Protein AF-A0A7J9B8I1-F1 (afdb_monomer_lite)

Secondary structure (DSSP, 8-state):
-HHHHHHHHHH-----S-SHHHHHHHHHHTTT-SS---------S---HHHHHHHHHHHHHHHHHHHHHHHHHHHHHHHHHS----TT--

Organism: Gossypium gossypioides (NCBI:txid34282)

Foldseek 3Di:
DVVVVVCCVVPVDDDDDPDPVVVVVVVVVVVPPPDPPDDPPCPDDDPPVCVVCVVVVCVVVVCCVVVVVVVVVVVVVVCVVDVPPPVPPD

Sequence (90 aa):
MLFKFISMIVTGSGREGSYSVRYCVSSIATYSHVVRTGVPKAHGGRRNRGLIQIPFLLIVLGTVGLGGLNATRAYRKQKEACPSHNPFLP

pLDDT: mean 71.44, std 14.94, range [49.22, 96.19]

Radius of gyration: 28.13 Å; chains: 1; bounding box: 46×36×82 Å

Structure (mmCIF, N/CA/C/O backbone):
data_AF-A0A7J9B8I1-F1
#
_entry.id   AF-A0A7J9B8I1-F1
#
loop_
_atom_site.group_PDB
_atom_site.id
_atom_site.type_symbol
_atom_site.label_atom_id
_atom_site.label_alt_id
_atom_site.label_comp_id
_atom_site.label_asym_id
_atom_site.label_entity_id
_atom_site.label_seq_id
_atom_site.pdbx_PDB_ins_code
_atom_site.Cartn_x
_atom_site.Cartn_y
_atom_site.Cartn_z
_atom_site.occupancy
_atom_site.B_iso_or_equiv
_atom_site.auth_seq_id
_atom_site.auth_comp_id
_atom_site.auth_asym_id
_atom_site.auth_atom_id
_atom_site.pdbx_PDB_model_num
ATOM 1 N N . MET A 1 1 ? -4.488 -19.177 -3.802 1.00 64.88 1 MET A N 1
ATOM 2 C CA . MET A 1 1 ? -4.861 -18.605 -5.119 1.00 64.88 1 MET A CA 1
ATOM 3 C C . MET A 1 1 ? -4.161 -17.268 -5.378 1.00 64.88 1 MET A C 1
ATOM 5 O O . MET A 1 1 ? -3.372 -17.196 -6.311 1.00 64.88 1 MET A O 1
ATOM 9 N N . LEU A 1 2 ? -4.337 -16.255 -4.518 1.00 68.06 2 LEU A N 1
ATOM 10 C CA . LEU A 1 2 ? -3.746 -14.913 -4.675 1.00 68.06 2 LEU A CA 1
ATOM 11 C C . LEU A 1 2 ? -2.209 -14.901 -4.808 1.00 68.06 2 LEU A C 1
ATOM 13 O O . LEU A 1 2 ? -1.665 -14.279 -5.712 1.00 68.06 2 LEU A O 1
ATOM 17 N N . PHE A 1 3 ? -1.508 -15.661 -3.964 1.00 66.50 3 PHE A N 1
ATOM 18 C CA . PHE A 1 3 ? -0.040 -15.712 -3.973 1.00 66.50 3 PHE A CA 1
ATOM 19 C C . PHE A 1 3 ? 0.533 -16.299 -5.277 1.00 66.50 3 PHE A C 1
ATOM 21 O O . PHE A 1 3 ? 1.555 -15.847 -5.788 1.00 66.50 3 PHE A O 1
ATOM 28 N N . LYS A 1 4 ? -0.178 -17.270 -5.868 1.00 65.44 4 LYS A N 1
ATOM 29 C CA . LYS A 1 4 ? 0.178 -17.890 -7.152 1.00 65.44 4 LYS A CA 1
ATOM 30 C C . LYS A 1 4 ? -0.049 -16.925 -8.321 1.00 65.44 4 LYS A C 1
ATOM 32 O O . LYS A 1 4 ? 0.740 -16.913 -9.258 1.00 65.44 4 LYS A O 1
ATOM 37 N N . PHE A 1 5 ? -1.060 -16.062 -8.222 1.00 67.94 5 PHE A N 1
ATOM 38 C CA . PHE A 1 5 ? -1.322 -15.007 -9.202 1.00 67.94 5 PHE A CA 1
ATOM 39 C C . PHE A 1 5 ? -0.257 -13.899 -9.153 1.00 67.94 5 PHE A C 1
ATOM 41 O O . PHE A 1 5 ? 0.272 -13.500 -10.189 1.00 67.94 5 PHE A O 1
ATOM 48 N N . ILE A 1 6 ? 0.141 -13.477 -7.947 1.00 71.38 6 ILE A N 1
ATOM 49 C CA . ILE A 1 6 ? 1.235 -12.513 -7.741 1.00 71.38 6 ILE A CA 1
ATOM 50 C C . ILE A 1 6 ? 2.557 -13.085 -8.275 1.00 71.38 6 ILE A C 1
ATOM 52 O O . ILE A 1 6 ? 3.274 -12.405 -9.007 1.00 71.38 6 ILE A O 1
ATOM 56 N N . SER A 1 7 ? 2.849 -14.360 -7.994 1.00 66.44 7 SER A N 1
ATOM 57 C CA . SER A 1 7 ? 4.033 -15.042 -8.529 1.00 66.44 7 SER A CA 1
ATOM 58 C C . SER A 1 7 ? 4.012 -15.159 -10.061 1.00 66.44 7 SER A C 1
ATOM 60 O O . SER A 1 7 ? 5.042 -14.951 -10.698 1.00 66.44 7 SER A O 1
ATOM 62 N N . MET A 1 8 ? 2.850 -15.406 -10.676 1.00 65.81 8 MET A N 1
ATOM 63 C CA . MET A 1 8 ? 2.712 -15.479 -12.136 1.00 65.81 8 MET A CA 1
ATOM 64 C C . MET A 1 8 ? 3.035 -14.141 -12.820 1.00 65.81 8 MET A C 1
ATOM 66 O O . MET A 1 8 ? 3.775 -14.124 -13.804 1.00 65.81 8 MET A O 1
ATOM 70 N N . ILE A 1 9 ? 2.551 -13.021 -12.270 1.00 67.62 9 ILE A N 1
ATOM 71 C CA . ILE A 1 9 ? 2.855 -11.667 -12.770 1.00 67.62 9 ILE A CA 1
ATOM 72 C C . ILE A 1 9 ? 4.343 -11.326 -12.577 1.00 67.62 9 ILE A C 1
ATOM 74 O O . ILE A 1 9 ? 4.960 -10.687 -13.432 1.00 67.62 9 ILE A O 1
ATOM 78 N N . VAL A 1 10 ? 4.940 -11.765 -11.465 1.00 64.06 10 VAL A N 1
ATOM 79 C CA . VAL A 1 10 ? 6.342 -11.473 -11.129 1.00 64.06 10 VAL A CA 1
ATOM 80 C C . VAL A 1 10 ? 7.332 -12.335 -11.924 1.00 64.06 10 VAL A C 1
ATOM 82 O O . VAL A 1 10 ? 8.400 -11.834 -12.290 1.00 64.06 10 VAL A O 1
ATOM 85 N N . THR A 1 11 ? 7.000 -13.588 -12.240 1.00 62.28 11 THR A N 1
ATOM 86 C CA . THR A 1 11 ? 7.962 -14.556 -12.805 1.00 62.28 11 THR A CA 1
ATOM 87 C C . THR A 1 11 ? 7.718 -14.894 -14.279 1.00 62.28 11 THR A C 1
ATOM 89 O O . THR A 1 11 ? 8.657 -15.311 -14.949 1.00 62.28 11 THR A O 1
ATOM 92 N N . GLY A 1 12 ? 6.522 -14.654 -14.832 1.00 56.56 12 GLY A N 1
ATOM 93 C CA . GLY A 1 12 ? 6.279 -14.651 -16.283 1.00 56.56 12 GLY A CA 1
ATOM 94 C C . GLY A 1 12 ? 6.811 -15.869 -17.053 1.00 56.56 12 GLY A C 1
ATOM 95 O O . GLY A 1 12 ? 7.415 -15.695 -18.108 1.00 56.56 12 GLY A O 1
ATOM 96 N N . SER A 1 13 ? 6.628 -17.089 -16.538 1.00 57.12 13 SER A N 1
ATOM 97 C CA . SER A 1 13 ? 7.089 -18.310 -17.210 1.00 57.12 13 SER A CA 1
ATOM 98 C C . SER A 1 13 ? 5.901 -19.168 -17.640 1.00 57.12 13 SER A C 1
ATOM 100 O O . SER A 1 13 ? 5.428 -20.023 -16.899 1.00 57.12 13 SER A O 1
ATOM 102 N N . GLY A 1 14 ? 5.399 -18.895 -18.845 1.00 55.47 14 GLY A N 1
ATOM 103 C CA . GLY A 1 14 ? 4.541 -19.799 -19.607 1.00 55.47 14 GLY A CA 1
ATOM 104 C C . GLY A 1 14 ? 5.361 -20.392 -20.748 1.00 55.47 14 GLY A C 1
ATOM 105 O O . GLY A 1 14 ? 5.648 -19.703 -21.726 1.00 55.47 14 GLY A O 1
ATOM 106 N N . ARG A 1 15 ? 5.792 -21.648 -20.616 1.00 62.09 15 ARG A N 1
ATOM 107 C CA . ARG A 1 15 ? 6.463 -22.399 -21.684 1.00 62.09 15 ARG A CA 1
ATOM 108 C C . ARG A 1 15 ? 5.891 -23.803 -21.766 1.00 62.09 15 ARG A C 1
ATOM 110 O O . ARG A 1 15 ? 6.476 -24.735 -21.236 1.00 62.09 15 ARG A O 1
ATOM 117 N N . GLU A 1 16 ? 4.810 -23.947 -22.516 1.00 57.00 16 GLU A N 1
ATOM 118 C CA . GLU A 1 16 ? 4.411 -25.225 -23.100 1.00 57.00 16 GLU A CA 1
ATOM 119 C C . GLU A 1 16 ? 3.978 -24.964 -24.549 1.00 57.00 16 GLU A C 1
ATOM 121 O O . GLU A 1 16 ? 3.200 -24.051 -24.804 1.00 57.00 16 GLU A O 1
ATOM 126 N N . GLY A 1 17 ? 4.563 -25.691 -25.512 1.00 52.06 17 GLY A N 1
ATOM 127 C CA . GLY A 1 17 ? 4.192 -25.608 -26.938 1.00 52.06 17 GLY A CA 1
ATOM 128 C C . GLY A 1 17 ? 5.317 -25.343 -27.956 1.00 52.06 17 GLY A C 1
ATOM 129 O O . GLY A 1 17 ? 5.031 -24.957 -29.081 1.00 52.06 17 GLY A O 1
ATOM 130 N N . SER A 1 18 ? 6.601 -25.517 -27.610 1.00 54.19 18 SER A N 1
ATOM 131 C CA . SER A 1 18 ? 7.729 -24.994 -28.418 1.00 54.19 18 SER A CA 1
ATOM 132 C C . SER A 1 18 ? 8.745 -26.048 -28.900 1.00 54.19 18 SER A C 1
ATOM 134 O O . SER A 1 18 ? 9.943 -25.757 -29.005 1.00 54.19 18 SER A O 1
ATOM 136 N N . TYR A 1 19 ? 8.300 -27.286 -29.147 1.00 53.66 19 TYR A N 1
ATOM 137 C CA . TYR A 1 19 ? 9.156 -28.372 -29.657 1.00 53.66 19 TYR A CA 1
ATOM 138 C C . TYR A 1 19 ? 8.895 -28.714 -31.134 1.00 53.66 19 TYR A C 1
ATOM 140 O O . TYR A 1 19 ? 9.852 -28.819 -31.894 1.00 53.66 19 TYR A O 1
ATOM 148 N N . SER A 1 20 ? 7.637 -28.781 -31.583 1.00 52.41 20 SER A N 1
ATOM 149 C CA . SER A 1 20 ? 7.285 -29.103 -32.981 1.00 52.41 20 SER A CA 1
ATOM 150 C C . SER A 1 20 ? 7.619 -27.973 -33.963 1.00 52.41 20 SER A C 1
ATOM 152 O O . SER A 1 20 ? 8.231 -28.199 -35.002 1.00 52.41 20 SER A O 1
ATOM 154 N N . VAL A 1 21 ? 7.319 -26.727 -33.593 1.00 57.69 21 VAL A N 1
ATOM 155 C CA . VAL A 1 21 ? 7.631 -25.532 -34.401 1.00 57.69 21 VAL A CA 1
ATOM 156 C C . VAL A 1 21 ? 9.145 -25.336 -34.567 1.00 57.69 21 VAL A C 1
ATOM 158 O O . VAL A 1 21 ? 9.608 -24.828 -35.586 1.00 57.69 21 VAL A O 1
ATOM 161 N N . ARG A 1 22 ? 9.941 -25.777 -33.585 1.00 53.56 22 ARG A N 1
ATOM 162 C CA . ARG A 1 22 ? 11.394 -25.555 -33.558 1.00 53.56 22 ARG A CA 1
ATOM 163 C C . ARG A 1 22 ? 12.147 -26.389 -34.600 1.00 53.56 22 ARG A C 1
ATOM 165 O O . ARG A 1 22 ? 13.183 -25.940 -35.090 1.00 53.56 22 ARG A O 1
ATOM 172 N N . TYR A 1 23 ? 11.615 -27.561 -34.952 1.00 54.84 23 TYR A N 1
ATOM 173 C CA . TYR A 1 23 ? 12.185 -28.419 -35.992 1.00 54.84 23 TYR A CA 1
ATOM 174 C C . TYR A 1 23 ? 11.971 -27.825 -37.389 1.00 54.84 23 TYR A C 1
ATOM 176 O O . TYR A 1 23 ? 12.945 -27.619 -38.107 1.00 54.84 23 TYR A O 1
ATOM 184 N N . CYS A 1 24 ? 10.742 -27.421 -37.737 1.00 52.66 24 CYS A N 1
ATOM 185 C CA . CYS A 1 24 ? 10.468 -26.787 -39.035 1.00 52.66 24 CYS A CA 1
ATOM 186 C C . CYS A 1 24 ? 11.198 -25.443 -39.202 1.00 52.66 24 CYS A C 1
ATOM 188 O O . CYS A 1 24 ? 11.694 -25.133 -40.284 1.00 52.66 24 CYS A O 1
ATOM 190 N N . VAL A 1 25 ? 11.321 -24.659 -38.124 1.00 58.34 25 VAL A N 1
ATOM 191 C CA . VAL A 1 25 ? 12.067 -23.388 -38.137 1.00 58.34 25 VAL A CA 1
ATOM 192 C C . VAL A 1 25 ? 13.577 -23.609 -38.278 1.00 58.34 25 VAL A C 1
ATOM 194 O O . VAL A 1 25 ? 14.221 -22.834 -38.980 1.00 58.34 25 VAL A O 1
ATOM 197 N N . SER A 1 26 ? 14.148 -24.666 -37.684 1.00 59.22 26 SER A N 1
ATOM 198 C CA . SER A 1 26 ? 15.579 -24.988 -37.853 1.00 59.22 26 SER A CA 1
ATOM 199 C C . SER A 1 26 ? 15.923 -25.346 -39.298 1.00 59.22 26 SER A C 1
ATOM 201 O O . SER A 1 26 ? 16.923 -24.860 -39.829 1.00 59.22 26 SER A O 1
ATOM 203 N N . SER A 1 27 ? 15.078 -26.138 -39.966 1.00 58.22 27 SER A N 1
ATOM 204 C CA . SER A 1 27 ? 15.302 -26.527 -41.364 1.00 58.22 27 SER A CA 1
ATOM 205 C C . SER A 1 27 ? 15.238 -25.329 -42.319 1.00 58.2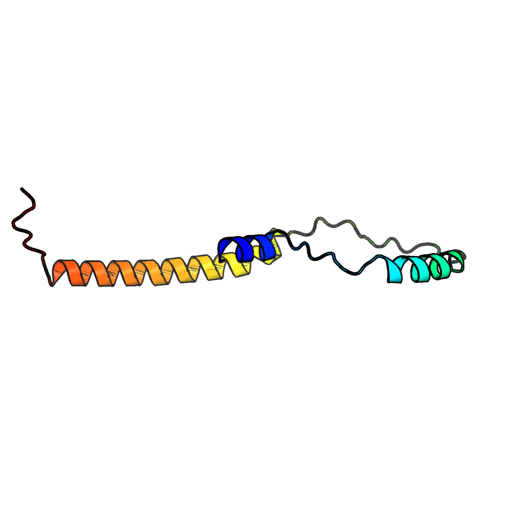2 27 SER A C 1
ATOM 207 O O . SER A 1 27 ? 16.045 -25.236 -43.239 1.00 58.22 27 SER A O 1
ATOM 209 N N . ILE A 1 28 ? 14.344 -24.368 -42.063 1.00 59.41 28 ILE A N 1
ATOM 210 C CA . ILE A 1 28 ? 14.215 -23.137 -42.862 1.00 59.41 28 ILE A CA 1
ATOM 211 C C . ILE A 1 28 ? 15.363 -22.152 -42.572 1.00 59.41 28 ILE A C 1
ATOM 213 O O . ILE A 1 28 ? 15.879 -21.516 -43.490 1.00 59.41 28 ILE A O 1
ATOM 217 N N . ALA A 1 29 ? 15.812 -22.051 -41.317 1.00 56.56 29 ALA A N 1
ATOM 218 C CA . ALA A 1 29 ? 16.863 -21.116 -40.900 1.00 56.56 29 ALA A CA 1
ATOM 219 C C . ALA A 1 29 ? 18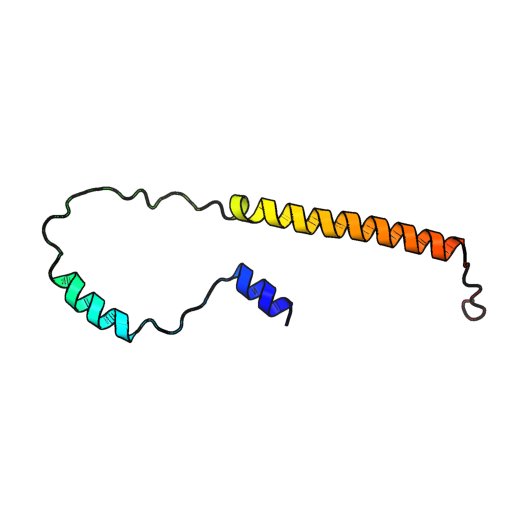.259 -21.444 -41.463 1.00 56.56 29 ALA A C 1
ATOM 221 O O . ALA A 1 29 ? 19.125 -20.569 -41.503 1.00 56.56 29 ALA A O 1
ATOM 222 N N . THR A 1 30 ? 18.481 -22.681 -41.916 1.00 55.00 30 THR A N 1
ATOM 223 C CA . THR A 1 30 ? 19.791 -23.125 -42.420 1.00 55.00 30 THR A CA 1
ATOM 224 C C . THR A 1 30 ? 20.050 -22.661 -43.863 1.00 55.00 30 THR A C 1
ATOM 226 O O . THR A 1 30 ? 21.198 -22.439 -44.234 1.00 55.00 30 THR A O 1
ATOM 229 N N . TYR A 1 31 ? 19.004 -22.431 -44.671 1.00 49.22 31 TYR A N 1
ATOM 230 C CA . TYR A 1 31 ? 19.159 -22.042 -46.084 1.00 49.22 31 TYR A CA 1
ATOM 231 C C . TYR A 1 31 ? 19.335 -20.524 -46.301 1.00 49.22 31 TYR A C 1
ATOM 233 O O . TYR A 1 31 ? 19.783 -20.092 -47.357 1.00 49.22 31 TYR A O 1
ATOM 241 N N . SER A 1 32 ? 19.028 -19.683 -45.307 1.00 54.66 32 SER A N 1
ATOM 242 C CA . SER A 1 32 ? 19.018 -18.217 -45.466 1.00 54.66 32 SER A CA 1
ATOM 243 C C . SER A 1 32 ? 20.282 -17.503 -44.969 1.00 54.66 32 SER A C 1
ATOM 245 O O . SER A 1 32 ? 20.292 -16.278 -44.852 1.00 54.66 32 SER A O 1
ATOM 247 N N . HIS A 1 33 ? 21.339 -18.242 -44.629 1.00 54.66 33 HIS A N 1
ATOM 248 C CA . HIS A 1 33 ? 22.526 -17.699 -43.962 1.00 54.66 33 HIS A CA 1
ATOM 249 C C . HIS A 1 33 ? 23.621 -17.225 -44.928 1.00 54.66 33 HIS A C 1
ATOM 251 O O . HIS A 1 33 ? 24.808 -17.403 -44.672 1.00 54.66 33 HIS A O 1
ATOM 257 N N . VAL A 1 34 ? 23.243 -16.581 -46.032 1.00 56.53 34 VAL A N 1
ATOM 258 C CA . VAL A 1 34 ? 24.202 -15.883 -46.892 1.00 56.53 34 VAL A CA 1
ATOM 259 C C . VAL A 1 34 ? 23.606 -14.522 -47.249 1.00 56.53 34 VAL A C 1
ATOM 261 O O . VAL A 1 34 ? 22.498 -14.433 -47.764 1.00 56.53 34 VAL A O 1
ATOM 264 N N . VAL A 1 35 ? 24.354 -13.457 -46.950 1.00 59.09 35 VAL A N 1
ATOM 265 C CA . VAL A 1 35 ? 24.086 -12.041 -47.280 1.00 59.09 35 VAL A CA 1
ATOM 266 C C . VAL A 1 35 ? 23.119 -11.242 -46.379 1.00 59.09 35 VAL A C 1
ATOM 268 O O . VAL A 1 35 ? 22.293 -10.470 -46.862 1.00 59.09 35 VAL A O 1
ATOM 271 N N . ARG A 1 36 ? 23.264 -11.299 -45.048 1.00 59.50 36 ARG A N 1
ATOM 272 C CA . ARG A 1 36 ? 22.826 -10.171 -44.190 1.00 59.50 36 ARG A CA 1
ATOM 273 C C . ARG A 1 36 ? 23.953 -9.673 -43.299 1.00 59.50 36 ARG A C 1
ATOM 275 O O . ARG A 1 36 ? 23.956 -9.847 -42.084 1.00 59.50 36 ARG A O 1
ATOM 282 N N . THR A 1 37 ? 24.926 -9.052 -43.952 1.00 60.38 37 THR A N 1
ATOM 283 C CA . THR A 1 37 ? 25.981 -8.255 -43.335 1.00 60.38 37 THR A CA 1
ATOM 284 C C . THR A 1 37 ? 25.355 -7.056 -42.611 1.00 60.38 37 THR A C 1
ATOM 286 O O . THR A 1 37 ? 24.781 -6.177 -43.240 1.00 60.38 37 THR A O 1
ATOM 289 N N . GLY A 1 38 ? 25.457 -7.052 -41.280 1.00 59.66 38 GLY A N 1
ATOM 290 C CA . GLY A 1 38 ? 25.567 -5.855 -40.441 1.00 59.66 38 GLY A CA 1
ATOM 291 C C . GLY A 1 38 ? 24.391 -4.873 -40.380 1.00 59.66 38 GLY A C 1
ATOM 292 O O . GLY A 1 38 ? 24.421 -3.826 -41.009 1.00 59.66 38 GLY A O 1
ATOM 293 N N . VAL A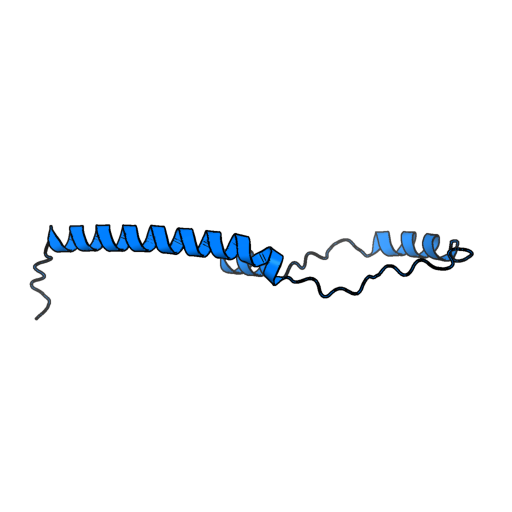 1 39 ? 23.473 -5.091 -39.435 1.00 60.38 39 VAL A N 1
ATOM 294 C CA . VAL A 1 39 ? 23.011 -3.981 -38.585 1.00 60.38 39 VAL A CA 1
ATOM 295 C C . VAL A 1 39 ? 23.226 -4.438 -37.150 1.00 60.38 39 VAL A C 1
ATOM 297 O O . VAL A 1 39 ? 22.628 -5.451 -36.767 1.00 60.38 39 VAL A O 1
ATOM 300 N N . PRO A 1 40 ? 24.060 -3.762 -36.338 1.00 56.44 40 PRO A N 1
ATOM 301 C CA . PRO A 1 40 ? 24.064 -4.029 -34.915 1.00 56.44 40 PRO A CA 1
ATOM 302 C C . PRO A 1 40 ? 22.670 -3.674 -34.412 1.00 56.44 40 PRO A C 1
ATOM 304 O O . PRO A 1 40 ? 22.315 -2.511 -34.229 1.00 56.44 40 PRO A O 1
ATOM 307 N N . LYS A 1 41 ? 21.837 -4.694 -34.193 1.00 59.22 41 LYS A N 1
ATOM 308 C CA . LYS A 1 41 ? 20.733 -4.537 -33.264 1.00 59.22 41 LYS A CA 1
ATOM 309 C C . LYS A 1 41 ? 21.411 -4.175 -31.953 1.00 59.22 41 LYS A C 1
ATOM 311 O O . LYS A 1 41 ? 22.058 -5.032 -31.354 1.00 59.22 41 LYS A O 1
ATOM 316 N N . ALA A 1 42 ? 21.271 -2.931 -31.517 1.00 58.31 42 ALA A N 1
ATOM 317 C CA . ALA A 1 42 ? 21.576 -2.533 -30.154 1.00 58.31 42 ALA A CA 1
ATOM 318 C C . ALA A 1 42 ? 20.588 -3.237 -29.198 1.00 58.31 42 ALA A C 1
ATOM 320 O O . ALA A 1 42 ? 19.741 -2.620 -28.562 1.00 58.31 42 ALA A O 1
ATOM 321 N N . HIS A 1 43 ? 20.657 -4.567 -29.119 1.00 56.62 43 HIS A N 1
ATOM 322 C CA . HIS A 1 43 ? 20.141 -5.354 -28.012 1.00 56.62 43 HIS A CA 1
ATOM 323 C C . HIS A 1 43 ? 21.173 -5.231 -26.896 1.00 56.62 43 HIS A C 1
ATOM 325 O O . HIS A 1 43 ? 22.026 -6.094 -26.721 1.00 56.62 43 HIS A O 1
ATOM 331 N N . GLY A 1 44 ? 21.143 -4.106 -26.189 1.00 62.38 44 GLY A N 1
ATOM 332 C CA . GLY A 1 44 ? 22.173 -3.812 -25.198 1.00 62.38 44 GLY A CA 1
ATOM 333 C C . GLY A 1 44 ? 21.800 -2.716 -24.212 1.00 62.38 44 GLY A C 1
ATOM 334 O O . GLY A 1 44 ? 22.678 -2.025 -23.721 1.00 62.38 44 GLY A O 1
ATOM 335 N N . GLY A 1 45 ? 20.513 -2.519 -23.926 1.00 58.00 45 GLY A N 1
ATOM 336 C CA . GLY A 1 45 ? 20.067 -1.602 -22.881 1.00 58.00 45 GLY A CA 1
ATOM 337 C C . GLY A 1 45 ? 19.344 -2.386 -21.802 1.00 58.00 45 GLY A C 1
ATOM 338 O O . GLY A 1 45 ? 18.247 -2.881 -22.048 1.00 58.00 45 GLY A O 1
ATOM 339 N N . ARG A 1 46 ? 19.953 -2.531 -20.621 1.00 61.69 46 ARG A N 1
ATOM 340 C CA . ARG A 1 46 ? 19.330 -3.099 -19.417 1.00 61.69 46 ARG A CA 1
ATOM 341 C C . ARG A 1 46 ? 17.900 -2.562 -19.281 1.00 61.69 46 ARG A C 1
ATOM 343 O O . ARG A 1 46 ? 17.700 -1.389 -18.986 1.00 61.69 46 ARG A O 1
ATOM 350 N N . ARG A 1 47 ? 16.898 -3.405 -19.558 1.00 61.06 47 ARG A N 1
ATOM 351 C CA . ARG A 1 47 ? 15.485 -3.012 -19.514 1.00 61.06 47 ARG A CA 1
ATOM 352 C C . ARG A 1 47 ? 15.169 -2.629 -18.071 1.00 61.06 47 ARG A C 1
ATOM 354 O O . ARG A 1 47 ? 15.132 -3.502 -17.206 1.00 61.06 47 ARG A O 1
ATOM 361 N N . ASN A 1 48 ? 14.989 -1.336 -17.807 1.00 67.19 48 ASN A N 1
ATOM 362 C CA . ASN A 1 48 ? 14.686 -0.798 -16.482 1.00 67.19 48 ASN A CA 1
ATOM 363 C C . ASN A 1 48 ? 13.301 -1.283 -16.042 1.00 67.19 48 ASN A C 1
ATOM 365 O O . ASN A 1 48 ? 12.297 -0.593 -16.197 1.00 67.19 48 ASN A O 1
ATOM 369 N N . ARG A 1 49 ? 13.243 -2.507 -15.509 1.00 70.62 49 ARG A N 1
ATOM 370 C CA . ARG A 1 49 ? 12.022 -3.162 -15.024 1.00 70.62 49 ARG A CA 1
ATOM 371 C C . ARG A 1 49 ? 11.294 -2.295 -13.992 1.00 70.62 49 ARG A C 1
ATOM 373 O O . ARG A 1 49 ? 10.069 -2.284 -13.977 1.00 70.62 49 ARG A O 1
ATOM 380 N N . GLY A 1 50 ? 12.053 -1.503 -13.229 1.00 70.50 50 GLY A N 1
ATOM 381 C CA . GLY A 1 50 ? 11.535 -0.489 -12.314 1.00 70.50 50 GLY A CA 1
ATOM 382 C C . GLY A 1 50 ? 10.658 0.559 -12.999 1.00 70.50 50 GLY A C 1
ATOM 383 O O . GLY A 1 50 ? 9.552 0.788 -12.532 1.00 70.50 50 GLY A O 1
ATOM 384 N N . LEU A 1 51 ? 11.062 1.120 -14.147 1.00 77.12 51 LEU A N 1
ATOM 385 C CA . LEU A 1 51 ? 10.268 2.148 -14.846 1.00 77.12 51 LEU A CA 1
ATOM 386 C C . LEU A 1 51 ? 8.893 1.632 -15.301 1.00 77.12 51 LEU A C 1
ATOM 388 O O . LEU A 1 51 ? 7.943 2.401 -15.362 1.00 77.12 51 LEU A O 1
ATOM 392 N N . ILE A 1 52 ? 8.770 0.328 -15.565 1.00 80.00 52 ILE A N 1
ATOM 393 C CA . ILE A 1 52 ? 7.490 -0.304 -15.921 1.00 80.00 52 ILE A CA 1
ATOM 394 C C . ILE A 1 52 ? 6.649 -0.602 -14.667 1.00 80.00 52 ILE A C 1
ATOM 396 O O . ILE A 1 52 ? 5.427 -0.554 -14.730 1.00 80.00 52 ILE A O 1
ATOM 400 N N . GLN A 1 53 ? 7.275 -0.913 -13.527 1.00 83.44 53 GLN A N 1
ATOM 401 C CA . GLN A 1 53 ? 6.580 -1.315 -12.294 1.00 83.44 53 GLN A CA 1
ATOM 402 C C . GLN A 1 53 ? 6.159 -0.140 -11.404 1.00 83.44 53 GLN A C 1
ATOM 404 O O . GLN A 1 53 ? 5.116 -0.224 -10.759 1.00 83.44 53 GLN A O 1
ATOM 409 N N . ILE A 1 54 ? 6.932 0.950 -11.390 1.00 91.69 54 ILE A N 1
ATOM 410 C CA . ILE A 1 54 ? 6.659 2.163 -10.605 1.00 91.69 54 ILE A CA 1
ATOM 411 C C . ILE A 1 54 ? 5.212 2.672 -10.760 1.00 91.69 54 ILE A C 1
ATOM 413 O O . ILE A 1 54 ? 4.581 2.876 -9.724 1.00 91.69 54 ILE A O 1
ATOM 417 N N . PRO A 1 55 ? 4.628 2.834 -11.969 1.00 89.81 55 PRO A N 1
ATOM 418 C CA . PRO A 1 55 ? 3.263 3.358 -12.084 1.00 89.81 55 PRO A CA 1
ATOM 419 C C . PRO A 1 55 ? 2.224 2.458 -11.401 1.00 89.81 55 PRO A C 1
ATOM 421 O O . PRO A 1 55 ? 1.356 2.949 -10.685 1.00 89.81 55 PRO A O 1
ATOM 424 N N . PHE A 1 56 ? 2.340 1.136 -11.544 1.00 92.50 56 PHE A N 1
ATOM 425 C CA . PHE A 1 56 ? 1.427 0.194 -10.891 1.00 92.50 56 PHE A CA 1
ATOM 426 C C . PHE A 1 56 ? 1.625 0.158 -9.376 1.00 92.50 56 PHE A C 1
ATOM 428 O O . PHE A 1 56 ? 0.653 0.066 -8.628 1.00 92.50 56 PHE A O 1
ATOM 435 N N . LEU A 1 57 ? 2.872 0.267 -8.914 1.00 92.19 57 LEU A N 1
ATOM 436 C CA . LEU A 1 57 ? 3.184 0.284 -7.490 1.00 92.19 57 LEU A CA 1
ATOM 437 C C . LEU A 1 57 ? 2.610 1.533 -6.813 1.00 92.19 57 LEU A C 1
ATOM 439 O O . LEU A 1 57 ? 2.024 1.416 -5.742 1.00 92.19 57 LEU A O 1
ATOM 443 N N . LEU A 1 58 ? 2.689 2.697 -7.465 1.00 94.06 58 LEU A N 1
ATOM 444 C CA . LEU A 1 58 ? 2.064 3.930 -6.981 1.00 94.06 58 LEU A CA 1
ATOM 445 C C . LEU A 1 58 ? 0.538 3.803 -6.874 1.00 94.06 58 LEU A C 1
ATOM 447 O O . LEU A 1 58 ? -0.036 4.251 -5.885 1.00 94.06 58 LEU A O 1
ATOM 451 N N . ILE A 1 59 ? -0.119 3.150 -7.838 1.00 95.50 59 ILE A N 1
ATOM 452 C CA . ILE A 1 59 ? -1.574 2.921 -7.800 1.00 95.50 59 ILE A CA 1
ATOM 453 C C . ILE A 1 59 ? -1.957 2.009 -6.626 1.00 95.50 59 ILE A C 1
ATOM 455 O O . ILE A 1 59 ? -2.875 2.321 -5.864 1.00 95.50 59 ILE A O 1
ATOM 459 N N . VAL A 1 60 ? -1.247 0.894 -6.441 1.00 96.00 60 VAL A N 1
ATOM 460 C CA . VAL A 1 60 ? -1.505 -0.028 -5.322 1.00 96.00 60 VAL A CA 1
ATOM 461 C C . VAL A 1 60 ? -1.254 0.669 -3.984 1.00 96.00 60 VAL A C 1
ATOM 463 O O . VAL A 1 60 ? -2.093 0.606 -3.089 1.00 96.00 60 VAL A O 1
ATOM 466 N N . LEU A 1 61 ? -0.139 1.387 -3.850 1.00 96.19 61 LEU A N 1
ATOM 467 C CA . LEU A 1 61 ? 0.200 2.072 -2.605 1.00 96.19 61 LEU A CA 1
ATOM 468 C C . LEU A 1 61 ? -0.791 3.204 -2.293 1.00 96.19 61 LEU A C 1
ATOM 470 O O . LEU A 1 61 ? -1.227 3.342 -1.150 1.00 96.19 61 LEU A O 1
ATOM 474 N N . GLY A 1 62 ? -1.205 3.965 -3.309 1.00 95.44 62 GLY A N 1
ATOM 475 C CA . GLY A 1 62 ? -2.193 5.034 -3.172 1.00 95.44 62 GLY A CA 1
ATOM 476 C C . GLY A 1 62 ? -3.565 4.515 -2.744 1.00 95.44 62 GLY A C 1
ATOM 477 O O . GLY A 1 62 ? -4.172 5.062 -1.827 1.00 95.44 62 GLY A O 1
ATOM 478 N N . THR A 1 63 ? -4.039 3.426 -3.352 1.00 95.56 63 THR A N 1
ATOM 479 C CA . THR A 1 63 ? -5.345 2.832 -3.016 1.00 95.56 63 THR A CA 1
ATOM 480 C C . THR A 1 63 ? -5.359 2.196 -1.629 1.00 95.56 63 THR A C 1
ATOM 482 O O . THR A 1 63 ? -6.294 2.435 -0.865 1.00 95.56 63 THR A O 1
ATOM 485 N N . VAL A 1 64 ? -4.312 1.451 -1.261 1.00 95.94 64 VAL A N 1
ATOM 486 C CA . VAL A 1 64 ? -4.184 0.865 0.082 1.00 95.94 64 VAL A CA 1
ATOM 487 C C . VAL A 1 64 ? -4.072 1.960 1.143 1.00 95.94 64 VAL A C 1
ATOM 489 O O . VAL A 1 64 ? -4.749 1.879 2.166 1.00 95.94 64 VAL A O 1
ATOM 492 N N . GLY A 1 65 ? -3.280 3.007 0.895 1.00 94.81 65 GLY A N 1
ATOM 493 C CA . GLY A 1 65 ? -3.146 4.143 1.807 1.00 94.81 65 GLY A CA 1
ATOM 494 C C . GLY A 1 65 ? -4.467 4.885 2.006 1.00 94.81 65 GLY A C 1
ATOM 495 O O . GLY A 1 65 ? -4.938 5.019 3.134 1.00 94.81 65 GLY A O 1
ATOM 496 N N . LEU A 1 66 ? -5.114 5.314 0.920 1.00 92.88 66 LEU A N 1
ATOM 497 C CA . LEU A 1 66 ? -6.392 6.030 0.992 1.00 92.88 66 LEU A CA 1
ATOM 498 C C . LEU A 1 66 ? -7.504 5.165 1.604 1.00 92.88 66 LEU A C 1
ATOM 500 O O . LEU A 1 66 ? -8.258 5.647 2.450 1.00 92.88 66 LEU A O 1
ATOM 504 N N . GLY A 1 67 ? -7.599 3.888 1.228 1.00 92.62 67 GLY A N 1
ATOM 505 C CA . GLY A 1 67 ? -8.570 2.954 1.802 1.00 92.62 67 GLY A CA 1
ATOM 506 C C . GLY A 1 67 ? -8.328 2.705 3.293 1.00 92.62 67 GLY A C 1
ATOM 507 O O . GLY A 1 67 ? -9.254 2.812 4.097 1.00 92.62 67 GLY A O 1
ATOM 508 N N . GLY A 1 68 ? -7.074 2.454 3.679 1.00 91.81 68 GLY A N 1
ATOM 509 C CA . GLY A 1 68 ? -6.674 2.204 5.064 1.00 91.81 68 GLY A CA 1
ATOM 510 C C . GLY A 1 68 ? -6.882 3.408 5.983 1.00 91.81 68 GLY A C 1
ATOM 511 O O . GLY A 1 68 ? -7.410 3.251 7.086 1.00 91.81 68 GLY A O 1
ATOM 512 N N . LEU A 1 69 ? -6.545 4.622 5.533 1.00 91.69 69 LEU A N 1
ATOM 513 C CA . LEU A 1 69 ? -6.779 5.852 6.300 1.00 91.69 69 LEU A CA 1
ATOM 514 C C . LEU A 1 69 ? -8.277 6.102 6.528 1.00 91.69 69 LEU A C 1
ATOM 516 O O . LEU A 1 69 ? -8.686 6.422 7.647 1.00 91.69 69 LEU A O 1
ATOM 520 N N . ASN A 1 70 ? -9.107 5.901 5.500 1.00 90.38 70 ASN A N 1
ATOM 521 C CA . ASN A 1 70 ? -10.559 6.048 5.618 1.00 90.38 70 ASN A CA 1
ATOM 522 C C . ASN A 1 70 ? -11.175 4.990 6.544 1.00 90.38 70 ASN A C 1
ATOM 524 O O . ASN A 1 70 ? -11.966 5.338 7.424 1.00 90.38 70 ASN A O 1
ATOM 528 N N . ALA A 1 71 ? -10.769 3.725 6.412 1.00 91.69 71 ALA A N 1
ATOM 529 C CA . ALA A 1 71 ? -11.225 2.641 7.280 1.00 91.69 71 ALA A CA 1
ATOM 530 C C . ALA A 1 71 ? -10.823 2.877 8.744 1.00 91.69 71 ALA A C 1
ATOM 532 O O . ALA A 1 71 ? -11.654 2.765 9.643 1.00 91.69 71 ALA A O 1
ATOM 533 N N . THR A 1 72 ? -9.576 3.290 8.986 1.00 91.44 72 THR A N 1
ATOM 534 C CA . THR A 1 72 ? -9.079 3.610 10.334 1.00 91.44 72 THR A CA 1
ATOM 535 C C . THR A 1 72 ? -9.881 4.747 10.956 1.00 91.44 72 THR A C 1
ATOM 537 O O . THR A 1 72 ? -10.269 4.677 12.123 1.00 91.44 72 THR A O 1
ATOM 540 N N . ARG A 1 73 ? -10.174 5.797 10.180 1.00 89.06 73 ARG A N 1
ATOM 541 C CA . ARG A 1 73 ? -10.978 6.926 10.655 1.00 89.06 73 ARG A CA 1
ATOM 542 C C . ARG A 1 73 ? -12.410 6.504 10.988 1.00 89.06 73 ARG A C 1
ATOM 544 O O . ARG A 1 73 ? -12.928 6.923 12.020 1.00 89.06 73 ARG A O 1
ATOM 551 N N . ALA A 1 74 ? -13.036 5.685 10.145 1.00 91.00 74 ALA A N 1
ATOM 552 C CA . ALA A 1 74 ? -14.379 5.163 10.390 1.00 91.00 74 ALA A CA 1
ATOM 553 C C . ALA A 1 74 ? -14.422 4.270 11.641 1.00 91.00 74 ALA A C 1
ATOM 555 O O . ALA A 1 74 ? -15.281 4.467 12.497 1.00 91.00 74 ALA A O 1
ATOM 556 N N . TYR A 1 75 ? -13.448 3.369 11.799 1.00 87.81 75 TYR A N 1
ATOM 557 C CA . TYR A 1 75 ? -13.319 2.508 12.975 1.00 87.81 75 TYR A CA 1
ATOM 558 C C . TYR A 1 75 ? -13.147 3.315 14.265 1.00 87.81 75 TYR A C 1
ATOM 560 O O . TYR A 1 75 ? -13.819 3.051 15.258 1.00 87.81 75 TYR A O 1
ATOM 568 N N . ARG A 1 76 ? -12.292 4.346 14.251 1.00 87.69 76 ARG A N 1
ATOM 569 C CA . ARG A 1 76 ? -12.111 5.233 15.410 1.00 87.69 76 ARG A CA 1
ATOM 570 C C . ARG A 1 76 ? -13.401 5.950 15.787 1.00 87.69 76 ARG A C 1
ATOM 572 O O . ARG A 1 76 ? -13.766 5.930 16.955 1.00 87.69 76 ARG A O 1
ATOM 579 N N . LYS A 1 77 ? -14.120 6.504 14.806 1.00 88.69 77 LYS A N 1
ATOM 580 C CA . LYS A 1 77 ? -15.426 7.133 15.049 1.00 88.69 77 LYS A CA 1
ATOM 581 C C . LYS A 1 77 ? -16.436 6.154 15.646 1.00 88.69 77 LYS A C 1
ATOM 583 O O . LYS A 1 77 ? -17.155 6.521 16.564 1.00 88.69 77 LYS A O 1
ATOM 588 N N . GLN A 1 78 ? -16.482 4.918 15.149 1.00 85.19 78 GLN A N 1
ATOM 589 C CA . GLN A 1 78 ? -17.356 3.881 15.705 1.00 85.19 78 GLN A CA 1
ATOM 590 C C . GLN A 1 78 ? -16.961 3.513 17.137 1.00 85.19 78 GLN A C 1
ATOM 592 O O . GLN A 1 78 ? -17.829 3.411 17.995 1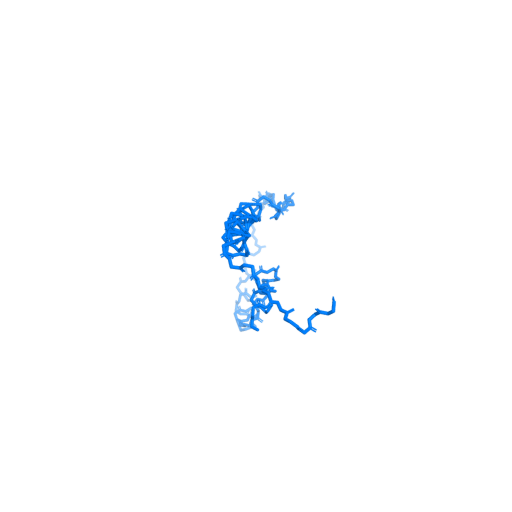.00 85.19 78 GLN A O 1
ATOM 597 N N . LYS A 1 79 ? -15.662 3.375 17.416 1.00 82.75 79 LYS A N 1
ATOM 598 C CA . LYS A 1 79 ? -15.147 3.098 18.762 1.00 82.75 79 LYS A CA 1
ATOM 599 C C . LYS A 1 79 ? -15.465 4.224 19.752 1.00 82.75 79 LYS A C 1
ATOM 601 O O . LYS A 1 79 ? -15.774 3.949 20.904 1.00 82.75 79 LYS A O 1
ATOM 606 N N . GLU A 1 80 ? -15.372 5.477 19.313 1.00 84.69 80 GLU A N 1
ATOM 607 C CA . GLU A 1 80 ? -15.708 6.657 20.122 1.00 84.69 80 GLU A CA 1
ATOM 608 C C . GLU A 1 80 ? -17.223 6.767 20.365 1.00 84.69 80 GLU A C 1
ATOM 610 O O . GLU A 1 80 ? -17.641 7.082 21.475 1.00 84.69 80 GLU A O 1
ATOM 615 N N . ALA A 1 81 ? -18.048 6.470 19.355 1.00 82.38 81 ALA A N 1
ATOM 616 C CA . ALA A 1 81 ? -19.509 6.506 19.464 1.00 82.38 81 ALA A CA 1
ATOM 617 C C . ALA A 1 81 ? -20.096 5.315 20.244 1.00 82.38 81 ALA A C 1
ATOM 619 O O . ALA A 1 81 ? -21.163 5.429 20.844 1.00 82.38 81 ALA A O 1
ATOM 620 N N . CYS A 1 82 ? -19.415 4.170 20.231 1.00 72.00 82 CYS A N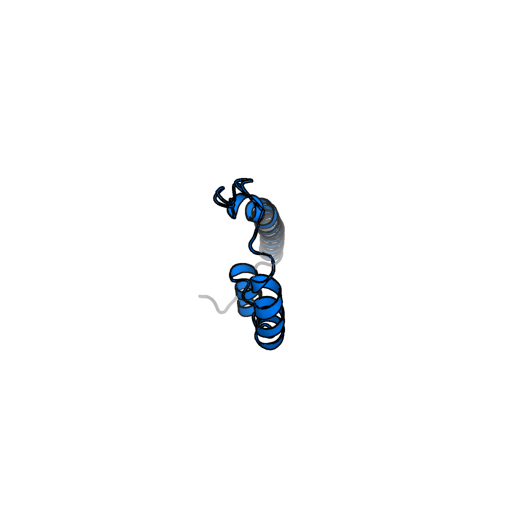 1
ATOM 621 C CA . CYS A 1 82 ? -19.817 2.953 20.926 1.00 72.00 82 CYS A CA 1
ATOM 622 C C . CYS A 1 82 ? -18.650 2.439 21.779 1.00 72.00 82 CYS A C 1
ATOM 624 O O . CYS A 1 82 ? -17.959 1.495 21.378 1.00 72.00 82 CYS A O 1
ATOM 626 N N . PRO A 1 83 ? -18.409 3.041 22.957 1.00 73.44 83 PRO A N 1
ATOM 627 C CA . PRO A 1 83 ? -17.429 2.513 23.891 1.00 73.44 83 PRO A CA 1
ATOM 628 C C . PRO A 1 83 ? -17.885 1.122 24.351 1.00 73.44 83 PRO A C 1
ATOM 630 O O . PRO A 1 83 ? -18.929 0.974 24.985 1.00 73.44 83 PRO A O 1
ATOM 633 N N . SER A 1 84 ? -17.119 0.080 24.013 1.00 71.50 84 SER A N 1
ATOM 634 C CA . SER A 1 84 ? -17.403 -1.280 24.473 1.00 71.50 84 SER A CA 1
ATOM 635 C C . SER A 1 84 ? -17.123 -1.357 25.972 1.00 71.50 84 SER A C 1
ATOM 637 O O . SER A 1 84 ? -15.972 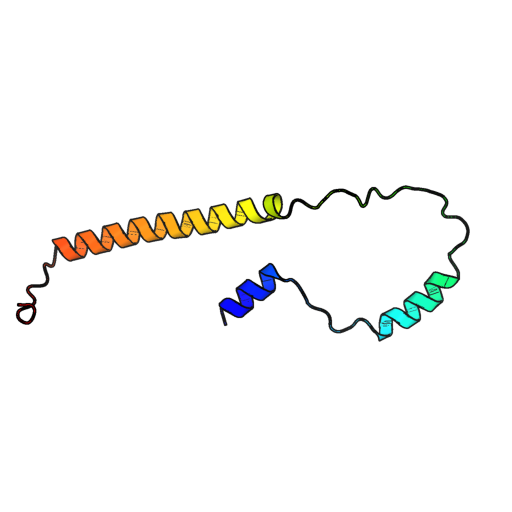-1.505 26.390 1.00 71.50 84 SER A O 1
ATOM 639 N N . HIS A 1 85 ? -18.165 -1.233 26.787 1.00 76.12 85 HIS A N 1
ATOM 640 C CA . HIS A 1 85 ? -18.089 -1.531 28.209 1.00 76.12 85 HIS A CA 1
ATOM 641 C C . HIS A 1 85 ? -18.030 -3.055 28.337 1.00 76.12 85 HIS A C 1
ATOM 643 O O . HIS A 1 85 ? -19.061 -3.718 28.371 1.00 76.12 85 HIS A O 1
ATOM 649 N N . ASN A 1 86 ? -16.822 -3.615 28.235 1.00 75.94 86 ASN A N 1
ATOM 650 C CA . ASN A 1 86 ? -16.592 -5.050 28.333 1.00 75.94 86 ASN A CA 1
ATOM 651 C C . ASN A 1 86 ? -16.405 -5.413 29.812 1.00 75.94 86 ASN A C 1
ATOM 653 O O . ASN A 1 86 ? -15.334 -5.136 30.351 1.00 75.94 86 ASN A O 1
ATOM 657 N N . PRO A 1 87 ? -17.400 -6.039 30.462 1.00 75.19 87 PRO A N 1
ATOM 658 C CA . PRO A 1 87 ? -17.336 -6.343 31.887 1.00 75.19 87 PRO A CA 1
ATOM 659 C C . PRO A 1 87 ? -16.462 -7.569 32.214 1.00 75.19 87 PRO A C 1
ATOM 661 O O . PRO A 1 87 ? -16.392 -7.964 33.371 1.00 75.19 87 PRO A O 1
ATOM 664 N N . PHE A 1 88 ? -15.820 -8.192 31.217 1.00 80.19 88 PHE A N 1
ATOM 665 C CA . PHE A 1 88 ? -14.943 -9.359 31.389 1.00 80.19 88 PHE A CA 1
ATOM 666 C C . PHE A 1 88 ? -13.457 -9.052 31.162 1.00 80.19 88 PHE A C 1
ATOM 668 O O . PHE A 1 88 ? -12.624 -9.953 31.264 1.00 80.19 88 PHE A O 1
ATOM 675 N N . LEU A 1 89 ? -13.116 -7.802 30.839 1.00 55.72 89 LEU A N 1
ATOM 676 C CA . LEU A 1 89 ? -11.740 -7.321 30.932 1.00 55.72 89 LEU A CA 1
ATOM 677 C C . LEU A 1 89 ? -11.550 -6.748 32.350 1.00 55.72 89 LEU A C 1
ATOM 679 O O . LEU A 1 89 ? -12.329 -5.863 32.707 1.00 55.72 89 LEU A O 1
ATOM 683 N N . PRO A 1 90 ? -10.608 -7.272 33.160 1.00 64.62 90 PRO A N 1
ATOM 684 C CA . PRO A 1 90 ? -10.309 -6.727 34.485 1.00 64.62 90 PRO A CA 1
ATOM 685 C C . PRO A 1 90 ? -9.723 -5.312 34.417 1.00 64.62 90 PRO A C 1
ATOM 687 O O . PRO A 1 90 ? -9.096 -4.970 33.385 1.00 64.62 90 PRO A O 1
#